Protein AF-A0A524RT09-F1 (afdb_monomer)

pLDDT: mean 72.34, std 16.9, range [42.84, 93.62]

Radius of gyration: 24.76 Å; Cα contacts (8 Å, |Δi|>4): 85; chains: 1; bounding box: 76×32×35 Å

Organism: NCBI:txid2507554

Secondary structure (DSSP, 8-state):
--EEEEEEEPPTTSPPPEEEEEEEE-SS-EEEESSHHHHHHHHHTPPPP-------S-------------------

Mean predicted aligned error: 15.75 Å

Solvent-accessible surface area (backbone atoms only — not comparable to full-atom values): 5124 Å² total; per-residue (Å²): 112,80,47,78,50,79,42,69,46,80,48,92,84,80,56,80,62,50,75,59,32,21,38,32,29,61,87,86,53,75,21,78,24,70,39,66,66,56,9,51,32,58,64,68,68,46,79,78,73,8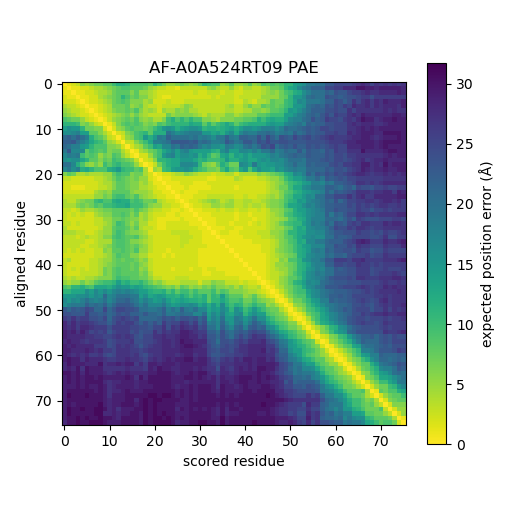2,79,71,78,78,72,80,81,73,77,71,72,80,79,73,82,84,72,81,86,80,90,84,84,82,88,135

Structure (mmCIF, N/CA/C/O backbone):
data_AF-A0A524RT09-F1
#
_entry.id   AF-A0A524RT09-F1
#
loop_
_atom_site.group_PDB
_atom_site.id
_atom_site.type_symbol
_atom_site.label_atom_id
_atom_site.label_alt_id
_atom_site.label_comp_id
_atom_site.label_asym_id
_atom_site.label_entity_id
_atom_site.label_seq_id
_atom_site.pdbx_PDB_ins_code
_atom_site.Cartn_x
_atom_site.Cartn_y
_atom_site.Cartn_z
_atom_site.occupancy
_atom_site.B_iso_or_equiv
_atom_site.auth_seq_id
_atom_site.auth_comp_id
_atom_site.auth_asym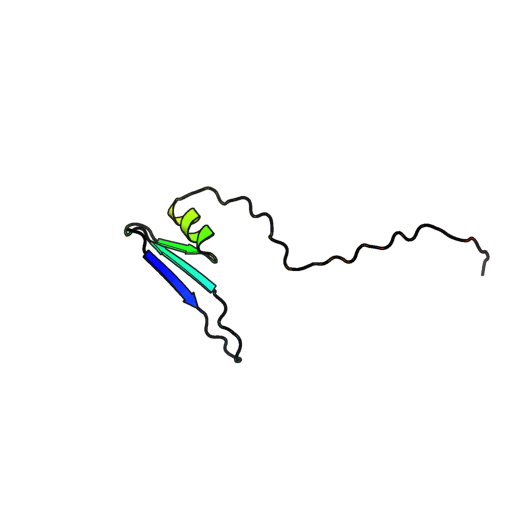_id
_atom_site.auth_atom_id
_atom_site.pdbx_PDB_model_num
ATOM 1 N N . MET A 1 1 ? -8.540 -1.736 11.436 1.00 78.12 1 MET A N 1
ATOM 2 C CA . MET A 1 1 ? -8.317 -2.815 10.450 1.00 78.12 1 MET A CA 1
ATOM 3 C C . MET A 1 1 ? -7.371 -2.257 9.404 1.00 78.12 1 MET A C 1
ATOM 5 O O . MET A 1 1 ? -7.591 -1.120 9.010 1.00 78.12 1 MET A O 1
ATOM 9 N N . LEU A 1 2 ? -6.318 -2.985 9.032 1.00 88.31 2 LEU A N 1
ATOM 10 C CA . LEU A 1 2 ? -5.325 -2.546 8.046 1.00 88.31 2 LEU A CA 1
ATOM 11 C C . LEU A 1 2 ? -5.354 -3.518 6.866 1.00 88.31 2 LEU A C 1
ATOM 13 O O . LEU A 1 2 ? -5.224 -4.722 7.076 1.00 88.31 2 LEU A O 1
ATOM 17 N N . TYR A 1 3 ? -5.530 -2.997 5.658 1.00 90.75 3 TYR A N 1
ATOM 18 C CA . TYR A 1 3 ? -5.501 -3.769 4.418 1.00 90.75 3 TYR A CA 1
ATOM 19 C C . TYR A 1 3 ? -4.228 -3.448 3.646 1.00 90.75 3 TYR A C 1
ATOM 21 O O . TYR A 1 3 ? -3.847 -2.281 3.567 1.00 90.75 3 TYR A O 1
ATOM 29 N N . VAL A 1 4 ? -3.585 -4.481 3.100 1.00 91.75 4 VAL A N 1
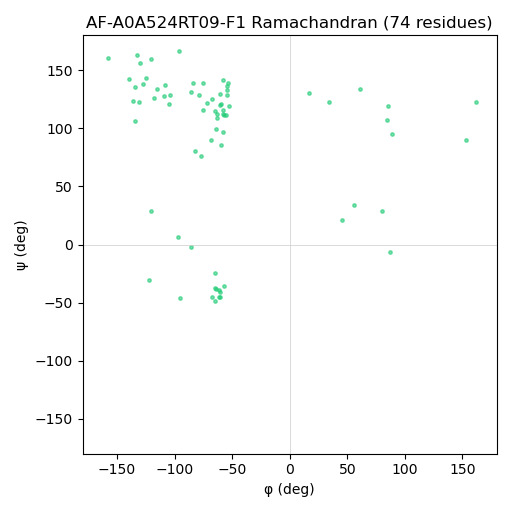ATOM 30 C CA . VAL A 1 4 ? -2.308 -4.377 2.384 1.00 91.75 4 VAL A CA 1
ATOM 31 C C . VAL A 1 4 ? -2.380 -5.224 1.117 1.00 91.75 4 VAL A C 1
ATOM 33 O O . VAL A 1 4 ? -2.627 -6.426 1.205 1.00 91.75 4 VAL A O 1
ATOM 36 N N . GLU A 1 5 ? -2.136 -4.613 -0.042 1.00 90.94 5 GLU A N 1
ATOM 37 C CA . GLU A 1 5 ? -2.071 -5.304 -1.335 1.00 90.94 5 GLU A CA 1
ATOM 38 C C . GLU A 1 5 ? -0.793 -4.904 -2.103 1.00 90.94 5 GLU A C 1
ATOM 40 O O . GLU A 1 5 ? -0.563 -3.712 -2.343 1.00 90.94 5 GLU A O 1
ATOM 45 N N . PRO A 1 6 ? 0.074 -5.867 -2.474 1.00 88.12 6 PRO A N 1
ATOM 46 C CA . PRO A 1 6 ? 1.264 -5.596 -3.278 1.00 88.12 6 PRO A CA 1
ATOM 47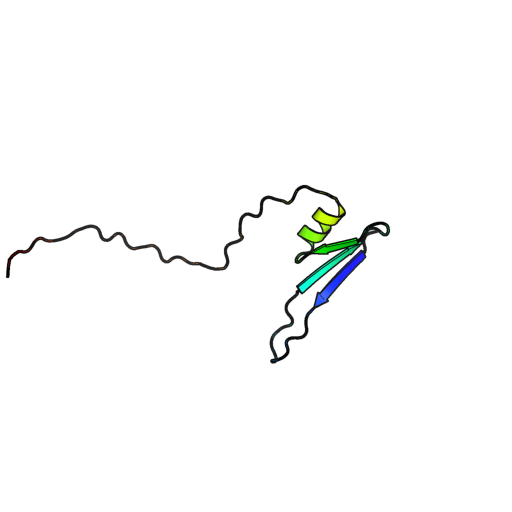 C C . PRO A 1 6 ? 0.953 -5.560 -4.784 1.00 88.12 6 PRO A C 1
ATOM 49 O O . PRO A 1 6 ? 0.244 -6.423 -5.301 1.00 88.12 6 PRO A O 1
ATOM 52 N N . ILE A 1 7 ? 1.552 -4.609 -5.512 1.00 84.38 7 ILE A N 1
ATOM 53 C CA . ILE A 1 7 ? 1.449 -4.508 -6.975 1.00 84.38 7 ILE A CA 1
ATOM 54 C C . ILE A 1 7 ? 2.758 -4.986 -7.617 1.00 84.38 7 ILE A C 1
ATOM 56 O O . ILE A 1 7 ? 3.829 -4.409 -7.404 1.00 84.38 7 ILE A O 1
ATOM 60 N 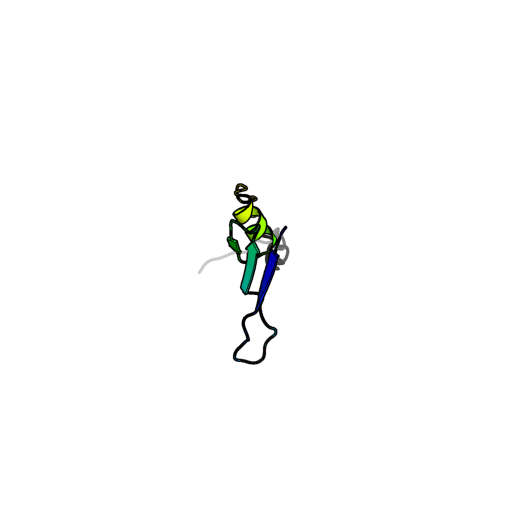N . TYR A 1 8 ? 2.657 -6.015 -8.459 1.00 80.38 8 TYR A N 1
ATOM 61 C CA . TYR A 1 8 ? 3.779 -6.571 -9.218 1.00 80.38 8 TYR A CA 1
ATOM 62 C C . TYR A 1 8 ? 3.639 -6.243 -10.703 1.00 80.38 8 TYR A C 1
ATOM 64 O O . TYR A 1 8 ? 2.603 -6.529 -11.309 1.00 80.38 8 TYR A O 1
ATOM 72 N N . LEU A 1 9 ? 4.684 -5.678 -11.315 1.00 74.69 9 LEU A N 1
ATOM 73 C CA . LEU A 1 9 ? 4.705 -5.484 -12.763 1.00 74.69 9 LEU A CA 1
ATOM 74 C C . LEU A 1 9 ? 5.218 -6.760 -13.437 1.00 74.69 9 LEU A C 1
ATOM 76 O O . LEU A 1 9 ? 6.259 -7.306 -13.068 1.00 74.69 9 LEU A O 1
ATOM 80 N N . LYS A 1 10 ? 4.507 -7.230 -14.463 1.00 68.94 10 LYS A N 1
ATOM 81 C CA . LYS A 1 10 ? 4.989 -8.331 -15.299 1.00 68.94 10 LYS A CA 1
ATOM 82 C C . LYS A 1 10 ? 6.135 -7.826 -16.179 1.00 68.94 10 LYS A C 1
ATOM 84 O O . LYS A 1 10 ? 5.943 -6.907 -16.970 1.00 68.94 10 LYS A O 1
ATOM 89 N N . ALA A 1 11 ? 7.313 -8.435 -16.068 1.00 67.94 11 ALA A N 1
ATOM 90 C CA . ALA A 1 11 ? 8.435 -8.112 -16.943 1.00 67.94 11 ALA A CA 1
ATOM 91 C C . ALA A 1 11 ? 8.137 -8.560 -18.390 1.00 67.94 11 ALA A C 1
ATOM 93 O O . ALA A 1 11 ? 7.848 -9.734 -18.623 1.00 67.94 11 ALA A O 1
ATOM 94 N N . SER A 1 12 ? 8.237 -7.651 -19.371 1.00 64.31 12 SER A N 1
ATOM 95 C CA . SER A 1 12 ? 7.981 -7.965 -20.793 1.00 64.31 12 SER A CA 1
ATOM 96 C C . SER A 1 12 ? 8.969 -8.967 -21.403 1.00 64.31 12 SER A C 1
ATOM 98 O O . SER A 1 12 ? 8.620 -9.638 -22.368 1.00 64.31 12 SER A O 1
ATOM 100 N N . ALA A 1 13 ? 10.186 -9.080 -20.861 1.00 64.88 13 ALA A N 1
ATOM 101 C CA . ALA A 1 13 ? 11.283 -9.854 -21.455 1.00 64.88 13 ALA A CA 1
ATOM 102 C C . ALA A 1 13 ? 11.811 -10.994 -20.555 1.00 64.88 13 ALA A C 1
ATOM 104 O O . ALA A 1 13 ? 12.981 -11.351 -20.637 1.00 64.88 13 ALA A O 1
ATOM 105 N N . GLY A 1 14 ? 10.964 -11.573 -19.692 1.00 59.44 14 GLY A N 1
ATOM 106 C CA . GLY A 1 14 ? 11.304 -12.812 -18.971 1.00 59.44 14 GLY A CA 1
ATOM 107 C C . GLY A 1 14 ? 12.196 -12.662 -17.728 1.00 59.44 14 GLY A C 1
ATOM 108 O O . GLY A 1 14 ? 12.924 -13.591 -17.396 1.00 59.44 14 GLY A O 1
ATOM 109 N N . GLY A 1 15 ? 12.139 -11.521 -17.032 1.00 66.44 15 GLY A N 1
ATOM 110 C CA . GLY A 1 15 ? 12.785 -11.312 -15.724 1.00 66.44 15 GLY A CA 1
ATOM 111 C C . GLY A 1 15 ? 11.841 -11.526 -14.530 1.00 66.44 15 GLY A C 1
ATOM 112 O O . GLY A 1 15 ? 10.621 -11.572 -14.699 1.00 66.44 15 GLY A O 1
ATOM 113 N N . LEU A 1 16 ? 12.404 -11.637 -13.317 1.00 62.50 16 LEU A N 1
ATOM 114 C CA . LEU A 1 16 ? 11.636 -11.661 -12.062 1.00 62.50 16 LEU A CA 1
ATOM 115 C C . LEU A 1 16 ? 10.721 -10.419 -11.980 1.00 62.50 16 LEU A C 1
ATOM 117 O O . LEU A 1 16 ? 11.181 -9.323 -12.307 1.00 62.50 16 LEU A O 1
ATOM 121 N N . PRO A 1 17 ? 9.446 -10.559 -11.563 1.00 60.38 17 PRO A N 1
ATOM 122 C CA . PRO A 1 17 ? 8.565 -9.412 -11.388 1.00 60.38 17 PRO A CA 1
ATOM 123 C C . PRO A 1 17 ? 9.168 -8.456 -10.358 1.00 60.38 17 PRO A C 1
ATOM 125 O O . PRO A 1 17 ? 9.409 -8.840 -9.214 1.00 60.38 17 PRO A O 1
ATOM 128 N N . THR A 1 18 ? 9.416 -7.211 -10.756 1.00 64.00 18 THR A N 1
ATOM 129 C CA . THR A 1 18 ? 9.823 -6.158 -9.827 1.00 64.00 18 THR A CA 1
ATOM 130 C C . THR A 1 18 ? 8.591 -5.648 -9.084 1.00 64.00 18 THR A C 1
ATOM 132 O O . THR A 1 18 ? 7.560 -5.327 -9.688 1.00 64.00 18 THR A O 1
ATOM 135 N N . LEU A 1 19 ? 8.682 -5.612 -7.751 1.00 64.75 19 LEU A N 1
ATOM 136 C CA . LEU A 1 19 ? 7.707 -4.922 -6.914 1.00 64.75 19 LEU A CA 1
ATOM 137 C C . LEU A 1 19 ? 7.741 -3.448 -7.313 1.00 64.75 19 LEU A C 1
ATOM 139 O O . LEU A 1 19 ? 8.795 -2.820 -7.243 1.00 64.75 19 LEU A O 1
ATOM 143 N N . ILE A 1 20 ? 6.610 -2.922 -7.773 1.00 71.94 20 ILE A N 1
AT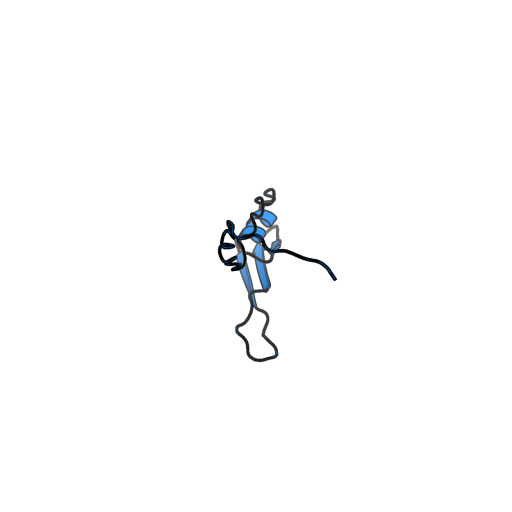OM 144 C CA . ILE A 1 20 ? 6.542 -1.523 -8.192 1.00 71.94 20 ILE A CA 1
ATOM 145 C C . ILE A 1 20 ? 6.023 -0.643 -7.065 1.00 71.94 20 ILE A C 1
ATOM 147 O O . ILE A 1 20 ? 6.630 0.400 -6.843 1.00 71.94 20 ILE A O 1
ATOM 151 N N . ARG A 1 21 ? 4.944 -1.040 -6.364 1.00 84.69 21 ARG A N 1
ATOM 152 C CA . ARG A 1 21 ? 4.340 -0.287 -5.243 1.00 84.69 21 ARG A CA 1
ATOM 153 C C . ARG A 1 21 ? 3.509 -1.172 -4.307 1.00 84.69 21 ARG A C 1
ATOM 155 O O . ARG A 1 21 ? 3.048 -2.243 -4.705 1.00 84.69 21 ARG A O 1
ATOM 162 N N . VAL A 1 22 ? 3.270 -0.690 -3.090 1.00 89.62 22 VAL A N 1
ATOM 163 C CA . VAL A 1 22 ? 2.386 -1.277 -2.073 1.00 89.62 22 VAL A CA 1
ATOM 164 C C . VAL A 1 22 ? 1.224 -0.325 -1.799 1.00 89.62 22 VAL A C 1
ATOM 166 O O . VAL A 1 22 ? 1.430 0.876 -1.618 1.00 89.62 22 VAL A O 1
ATOM 169 N N . VAL A 1 23 ? 0.005 -0.864 -1.753 1.00 91.56 23 VAL A N 1
ATOM 170 C CA . VAL A 1 23 ? -1.202 -0.121 -1.371 1.00 91.56 23 VAL A CA 1
ATOM 171 C C . VAL A 1 23 ? -1.598 -0.507 0.048 1.00 91.56 23 VAL A C 1
ATOM 173 O O . VAL A 1 23 ? -1.729 -1.692 0.359 1.00 91.56 23 VAL A O 1
ATOM 176 N N . VAL A 1 24 ? -1.812 0.492 0.906 1.00 93.25 24 VAL A N 1
ATOM 177 C CA . VAL A 1 24 ? -2.232 0.299 2.300 1.00 93.25 24 VAL A CA 1
ATOM 178 C C . VAL A 1 24 ? -3.473 1.137 2.600 1.00 93.25 24 VAL A C 1
ATOM 180 O O . VAL A 1 24 ? -3.557 2.297 2.195 1.00 93.25 24 VAL A O 1
ATOM 183 N N . SER A 1 25 ? -4.441 0.572 3.327 1.00 93.50 25 SER A N 1
ATOM 184 C CA . SER A 1 25 ? -5.659 1.281 3.740 1.00 93.50 25 SER A CA 1
ATOM 185 C C . SER A 1 25 ? -6.101 0.963 5.168 1.00 93.50 25 SER A C 1
ATOM 187 O O . SER A 1 25 ? -6.058 -0.189 5.600 1.00 93.50 25 SER A O 1
ATOM 189 N N . ASP A 1 26 ? -6.599 1.979 5.882 1.00 92.69 26 ASP A N 1
ATOM 190 C CA . ASP A 1 26 ? -7.253 1.855 7.197 1.00 92.69 26 ASP A CA 1
ATOM 191 C C . ASP A 1 26 ? -8.798 1.821 7.116 1.00 92.69 26 ASP A C 1
ATOM 193 O O . ASP A 1 26 ? -9.485 1.855 8.140 1.00 92.69 26 ASP A O 1
ATOM 197 N N . GLY A 1 27 ? -9.355 1.776 5.899 1.00 88.62 27 GLY A N 1
ATOM 198 C CA . GLY A 1 27 ? -10.796 1.842 5.628 1.00 88.62 27 GLY A CA 1
ATOM 199 C C . GLY A 1 27 ? -11.365 3.260 5.486 1.00 88.62 27 GLY A C 1
ATOM 200 O O . GLY A 1 27 ? -12.528 3.408 5.120 1.00 88.62 27 GLY A O 1
ATOM 201 N N . ARG A 1 28 ? -10.573 4.309 5.740 1.00 91.19 28 ARG A N 1
ATOM 202 C CA . ARG A 1 28 ? -10.943 5.720 5.507 1.00 91.19 28 ARG A CA 1
ATOM 203 C C . ARG A 1 28 ? -9.980 6.427 4.563 1.00 91.19 28 ARG A C 1
ATOM 205 O O . ARG A 1 28 ? -10.374 7.365 3.876 1.00 91.19 28 ARG A O 1
ATOM 212 N N . ARG A 1 29 ? -8.718 6.011 4.570 1.00 90.56 29 ARG A N 1
ATOM 213 C CA . ARG A 1 29 ? -7.618 6.557 3.781 1.00 90.56 29 ARG A CA 1
ATOM 214 C C . ARG A 1 29 ? -6.884 5.430 3.066 1.00 90.56 29 ARG A C 1
ATOM 216 O O . ARG A 1 29 ? -6.946 4.268 3.474 1.00 90.56 29 ARG A O 1
ATOM 223 N N . ILE A 1 30 ? -6.220 5.792 1.977 1.00 92.94 30 ILE A N 1
ATOM 224 C CA . ILE A 1 30 ? -5.424 4.893 1.143 1.00 92.94 30 ILE A CA 1
ATOM 225 C C . ILE A 1 30 ? -4.099 5.600 0.855 1.00 92.94 30 ILE A C 1
ATOM 227 O O . ILE A 1 30 ? -4.108 6.789 0.534 1.00 92.94 30 ILE A O 1
ATOM 231 N N . ALA A 1 31 ? -2.990 4.877 0.972 1.00 93.62 31 ALA A N 1
ATOM 232 C CA . ALA A 1 31 ? -1.654 5.327 0.592 1.00 93.62 31 ALA A CA 1
ATOM 233 C C . ALA A 1 31 ? -1.035 4.335 -0.402 1.00 93.62 31 ALA A C 1
ATOM 235 O O . ALA A 1 31 ? -1.260 3.127 -0.291 1.00 93.62 31 ALA A O 1
ATOM 236 N N . MET A 1 32 ? -0.281 4.848 -1.377 1.00 92.19 32 MET A N 1
ATOM 237 C CA . MET A 1 32 ? 0.375 4.046 -2.412 1.00 92.19 32 MET A CA 1
ATOM 238 C C . MET A 1 32 ? 1.817 4.509 -2.589 1.00 92.19 32 MET A C 1
ATOM 240 O O . MET A 1 32 ? 2.054 5.543 -3.205 1.00 92.19 32 MET A O 1
ATOM 244 N N . GLU A 1 33 ? 2.762 3.714 -2.097 1.00 92.19 33 GLU A N 1
ATOM 245 C CA . GLU A 1 33 ? 4.188 4.057 -2.082 1.00 92.19 33 GLU A CA 1
ATOM 246 C C . GLU A 1 33 ? 5.055 2.891 -2.589 1.00 92.19 33 GLU A C 1
ATOM 248 O O . GLU A 1 33 ? 4.564 1.761 -2.685 1.00 92.19 33 GLU A O 1
ATOM 253 N N . PRO A 1 34 ? 6.326 3.132 -2.967 1.00 88.25 34 PRO A N 1
ATOM 254 C CA . PRO A 1 34 ? 7.241 2.086 -3.435 1.00 88.25 34 PRO A CA 1
ATOM 255 C C . PRO A 1 34 ? 7.449 0.950 -2.427 1.00 88.25 34 PRO A C 1
ATOM 257 O O . PRO A 1 34 ? 7.554 -0.213 -2.823 1.00 88.25 34 PRO A O 1
ATOM 260 N N . SER A 1 35 ? 7.465 1.270 -1.133 1.00 88.25 35 SER A N 1
ATOM 261 C CA . SER A 1 35 ? 7.641 0.306 -0.049 1.00 88.25 35 SER A CA 1
ATOM 262 C C . SER A 1 35 ? 6.465 0.287 0.929 1.00 88.25 35 SER A C 1
ATOM 264 O O . SER A 1 35 ? 5.688 1.236 1.047 1.00 88.25 35 SER A O 1
ATOM 266 N N . LEU A 1 36 ? 6.343 -0.818 1.671 1.00 88.50 36 LEU A N 1
ATOM 267 C CA . LEU A 1 36 ? 5.354 -0.936 2.743 1.00 88.50 36 LEU A CA 1
ATOM 268 C C . LEU A 1 36 ? 5.584 0.111 3.844 1.00 88.50 36 LEU A C 1
ATOM 270 O O . LEU A 1 36 ? 4.621 0.652 4.377 1.00 88.50 36 LEU A O 1
ATOM 274 N N . GLU A 1 37 ? 6.844 0.383 4.184 1.00 90.19 37 GLU A N 1
ATOM 275 C CA . GLU A 1 37 ? 7.209 1.326 5.242 1.00 90.19 37 GLU A CA 1
ATOM 276 C C . GLU A 1 37 ? 6.784 2.753 4.880 1.00 90.19 37 GLU A C 1
ATOM 278 O O . GLU A 1 37 ? 6.045 3.382 5.637 1.00 90.19 37 GLU A O 1
ATOM 283 N N . GLU A 1 38 ? 7.113 3.205 3.668 1.00 89.75 38 GLU A N 1
ATOM 284 C CA . GLU A 1 38 ? 6.668 4.504 3.152 1.00 89.75 38 GLU A CA 1
ATOM 285 C C . GLU A 1 38 ? 5.139 4.589 3.079 1.00 89.75 38 GLU A C 1
ATOM 287 O O . GLU A 1 38 ? 4.557 5.605 3.457 1.00 89.75 38 GLU A O 1
ATOM 292 N N . ALA A 1 39 ? 4.458 3.520 2.648 1.00 90.88 39 ALA A N 1
ATOM 293 C CA . ALA A 1 39 ? 2.998 3.511 2.559 1.00 90.88 39 ALA A CA 1
ATOM 294 C C . ALA A 1 39 ? 2.338 3.629 3.941 1.00 90.88 39 ALA A C 1
ATOM 296 O O . ALA A 1 39 ? 1.322 4.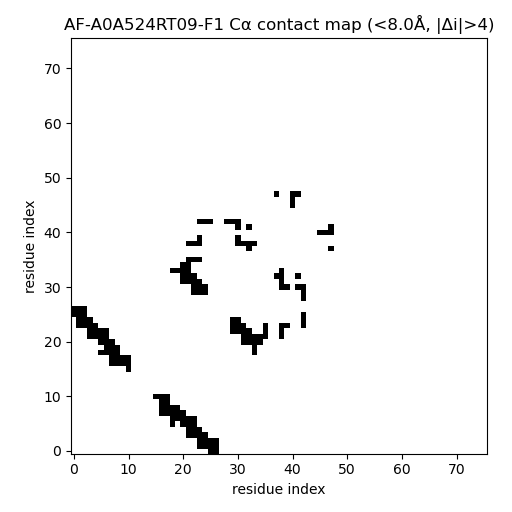311 4.088 1.00 90.88 39 ALA A O 1
ATOM 297 N N . ILE A 1 40 ? 2.917 3.002 4.969 1.00 91.75 40 ILE A N 1
ATOM 298 C CA . ILE A 1 40 ? 2.459 3.131 6.358 1.00 91.75 40 ILE A CA 1
ATOM 299 C C . ILE A 1 40 ? 2.714 4.548 6.874 1.00 91.75 40 ILE A C 1
ATOM 301 O O . ILE A 1 40 ? 1.822 5.140 7.482 1.00 91.75 40 ILE A O 1
ATOM 305 N N . ASP A 1 41 ? 3.894 5.109 6.624 1.00 92.88 41 ASP A N 1
ATOM 306 C CA . ASP A 1 41 ? 4.236 6.470 7.042 1.00 92.88 41 ASP A CA 1
ATOM 307 C C . ASP A 1 41 ? 3.319 7.509 6.400 1.00 92.88 41 ASP A C 1
ATOM 309 O O . ASP A 1 41 ? 2.767 8.363 7.099 1.00 92.88 41 ASP A O 1
ATOM 313 N N . SER A 1 42 ? 3.073 7.368 5.099 1.00 92.00 42 SER A N 1
ATOM 314 C CA . SER A 1 42 ? 2.146 8.187 4.319 1.00 92.00 42 SER A CA 1
ATOM 315 C C . SER A 1 42 ? 0.711 8.066 4.853 1.00 92.00 42 SER A C 1
ATOM 317 O O . SER A 1 42 ? 0.048 9.076 5.111 1.00 92.00 42 SER A O 1
ATOM 319 N N . LEU A 1 43 ? 0.242 6.847 5.157 1.00 92.44 43 LEU A N 1
ATOM 320 C CA . LEU A 1 43 ? -1.091 6.622 5.732 1.00 92.44 43 LEU A CA 1
ATOM 321 C C . LEU A 1 43 ? -1.247 7.248 7.127 1.00 92.44 43 LEU A C 1
ATOM 323 O O . LEU A 1 43 ? -2.316 7.777 7.453 1.00 92.44 43 LEU A O 1
ATOM 327 N N . LEU A 1 44 ? -0.195 7.193 7.946 1.00 92.25 44 LEU A N 1
ATOM 328 C CA . LEU A 1 44 ? -0.156 7.741 9.304 1.00 92.25 44 LEU A CA 1
ATOM 329 C C . LEU A 1 44 ? 0.218 9.231 9.352 1.00 92.25 44 LEU A C 1
ATOM 331 O O . LEU A 1 44 ? 0.193 9.806 10.439 1.00 92.25 44 LEU A O 1
ATOM 335 N N . GLN A 1 45 ? 0.514 9.858 8.206 1.00 88.94 45 GLN A N 1
ATOM 336 C CA . GLN A 1 45 ? 0.984 11.247 8.096 1.00 88.94 45 GLN A CA 1
ATOM 337 C C . GLN A 1 45 ? 2.244 11.512 8.933 1.00 88.94 45 GLN A C 1
ATOM 339 O O . GLN A 1 45 ? 2.427 12.594 9.498 1.00 88.94 45 GLN A O 1
ATOM 344 N N . ARG A 1 46 ? 3.116 10.507 9.040 1.00 85.19 46 ARG A N 1
ATOM 345 C CA . ARG A 1 46 ? 4.395 10.645 9.729 1.00 85.19 46 ARG A CA 1
ATOM 346 C C . ARG A 1 46 ? 5.348 11.438 8.830 1.00 85.19 46 ARG A C 1
ATOM 348 O O . ARG A 1 46 ? 5.347 11.218 7.618 1.00 85.19 46 ARG A O 1
ATOM 355 N N . PRO A 1 47 ? 6.153 12.366 9.381 1.00 75.00 47 PRO A N 1
ATOM 356 C CA . PRO A 1 47 ? 7.225 12.972 8.604 1.00 75.00 47 PRO A CA 1
ATOM 357 C C . PRO A 1 47 ? 8.109 11.864 8.015 1.00 75.00 47 PRO A C 1
ATOM 359 O O . PRO A 1 47 ? 8.376 10.889 8.724 1.00 75.00 47 PRO A O 1
ATOM 362 N N . PRO A 1 48 ? 8.541 11.994 6.748 1.00 66.31 48 PRO A N 1
ATOM 363 C CA . PRO A 1 48 ? 9.359 10.976 6.109 1.00 66.31 48 PRO A CA 1
ATOM 364 C C . PRO A 1 48 ? 10.587 10.715 6.976 1.00 66.31 48 PRO A C 1
ATOM 366 O O . PRO A 1 48 ? 11.277 11.658 7.384 1.00 66.31 48 PRO A O 1
ATOM 369 N N . ALA A 1 49 ? 10.844 9.442 7.281 1.00 66.31 49 ALA A N 1
ATOM 370 C CA . ALA A 1 49 ? 12.110 9.057 7.878 1.00 66.31 49 ALA A CA 1
ATOM 371 C C . ALA A 1 49 ? 13.226 9.588 6.970 1.00 66.31 49 ALA A C 1
ATOM 373 O O . ALA A 1 49 ? 13.139 9.474 5.747 1.00 66.31 49 ALA A O 1
ATOM 374 N N . ALA A 1 50 ? 14.239 10.235 7.551 1.00 66.69 50 ALA A N 1
ATOM 375 C CA . ALA A 1 50 ? 15.370 10.721 6.776 1.00 66.69 50 ALA A CA 1
ATOM 376 C C . ALA A 1 50 ? 15.958 9.534 6.007 1.00 66.69 50 ALA A C 1
ATOM 378 O O . ALA A 1 50 ? 16.481 8.598 6.611 1.00 66.69 50 ALA A O 1
ATOM 379 N N . LEU A 1 51 ? 15.813 9.562 4.683 1.00 55.09 51 LEU A N 1
ATOM 380 C CA . LEU A 1 51 ? 16.303 8.519 3.802 1.00 55.09 51 LEU A CA 1
ATOM 381 C C . LEU A 1 51 ? 17.833 8.593 3.848 1.00 55.09 51 LEU A C 1
ATOM 383 O O . LEU A 1 51 ? 18.448 9.335 3.085 1.00 55.09 51 LEU A O 1
ATOM 387 N N . THR A 1 52 ? 18.482 7.878 4.767 1.00 55.09 52 THR A N 1
ATOM 388 C CA . THR A 1 52 ? 19.870 7.482 4.530 1.00 55.09 52 THR A CA 1
ATOM 389 C C . THR A 1 52 ? 19.811 6.548 3.336 1.00 55.09 52 THR A C 1
ATOM 391 O O . THR A 1 52 ? 19.177 5.498 3.462 1.00 55.09 52 THR A O 1
ATOM 394 N N . PRO A 1 53 ? 20.395 6.905 2.180 1.00 55.16 53 PRO A N 1
ATOM 395 C CA . PRO A 1 53 ? 20.439 5.988 1.059 1.00 55.16 53 PRO A CA 1
ATOM 396 C C . PRO A 1 53 ? 21.133 4.719 1.552 1.00 55.16 53 PRO A C 1
ATOM 398 O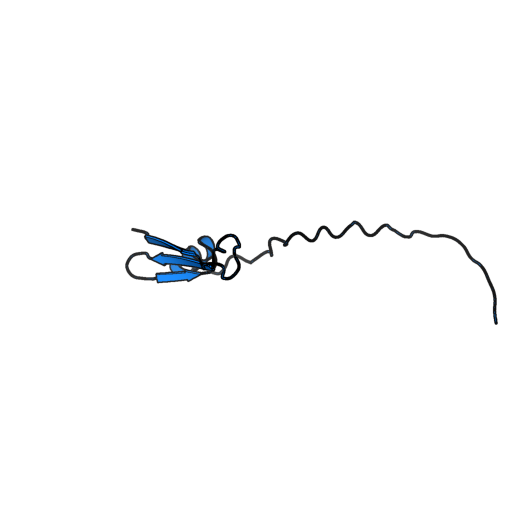 O . PRO A 1 53 ? 22.317 4.736 1.893 1.00 55.16 53 PRO A O 1
ATOM 401 N N . ALA A 1 54 ? 20.370 3.632 1.656 1.00 58.28 54 ALA A N 1
ATOM 402 C CA . ALA A 1 54 ? 20.931 2.304 1.778 1.00 58.28 54 ALA A CA 1
ATOM 403 C C . ALA A 1 54 ? 21.676 2.083 0.464 1.00 58.28 54 ALA A C 1
ATOM 405 O O . ALA A 1 54 ? 21.056 1.901 -0.579 1.00 58.28 54 ALA A O 1
ATOM 406 N N . GLY A 1 55 ? 22.995 2.275 0.509 1.00 49.53 55 GLY A N 1
ATOM 407 C CA . GLY A 1 55 ? 23.838 2.277 -0.671 1.00 49.53 55 GLY A CA 1
ATOM 408 C C . GLY A 1 55 ? 23.612 1.015 -1.488 1.00 49.53 55 GLY A C 1
ATOM 409 O O . GLY A 1 55 ? 23.877 -0.091 -1.016 1.00 49.53 55 GLY A O 1
ATOM 410 N N . ASP A 1 56 ? 23.167 1.195 -2.727 1.00 51.47 56 ASP A N 1
ATOM 411 C CA . ASP A 1 56 ? 23.354 0.207 -3.775 1.00 51.47 56 ASP A CA 1
ATOM 412 C C . ASP A 1 56 ? 24.855 -0.032 -3.914 1.00 51.47 56 ASP A C 1
ATOM 414 O O . ASP A 1 56 ? 25.551 0.759 -4.541 1.00 51.47 56 ASP A O 1
ATOM 418 N N . GLY A 1 57 ? 25.362 -1.080 -3.262 1.00 52.59 57 GLY A N 1
ATOM 419 C CA . GLY A 1 57 ? 26.467 -1.923 -3.723 1.00 52.59 57 GLY A CA 1
ATOM 420 C C . GLY A 1 57 ? 27.729 -1.271 -4.299 1.00 52.59 57 GLY A C 1
ATOM 421 O O . GLY A 1 57 ? 28.470 -1.955 -4.999 1.00 52.59 57 GLY A O 1
ATOM 422 N N . ALA A 1 58 ? 28.030 -0.004 -4.028 1.00 47.97 58 ALA A N 1
ATOM 423 C CA . ALA A 1 58 ? 29.290 0.609 -4.405 1.00 47.97 58 ALA A CA 1
ATOM 424 C C . ALA A 1 58 ? 30.328 0.223 -3.352 1.00 47.97 58 ALA A C 1
ATOM 426 O O . ALA A 1 58 ? 30.657 0.985 -2.442 1.00 47.97 58 ALA A O 1
ATOM 427 N N . VAL A 1 59 ? 30.859 -0.993 -3.483 1.00 52.94 59 VAL A N 1
ATOM 428 C CA . VAL A 1 59 ? 32.209 -1.290 -3.011 1.00 52.94 59 VAL A CA 1
ATOM 429 C C . VAL A 1 59 ? 33.156 -0.365 -3.768 1.00 52.94 59 VAL A C 1
ATOM 431 O O . VAL A 1 59 ? 33.683 -0.709 -4.819 1.00 52.94 59 VAL A O 1
ATOM 434 N N . THR A 1 60 ? 33.348 0.855 -3.273 1.00 50.72 60 THR A N 1
ATOM 435 C CA . THR A 1 60 ? 34.490 1.663 -3.690 1.00 50.72 60 THR A CA 1
ATOM 436 C C . THR A 1 60 ? 35.717 0.880 -3.230 1.00 50.72 60 THR A C 1
ATOM 438 O O . THR A 1 60 ? 35.883 0.711 -2.017 1.00 50.72 60 THR A O 1
ATOM 441 N N . PRO A 1 61 ? 36.551 0.327 -4.132 1.00 62.12 61 PRO A N 1
ATOM 442 C CA . PRO A 1 61 ? 37.781 -0.306 -3.690 1.00 62.12 61 PRO A CA 1
ATOM 443 C C . PRO A 1 61 ? 38.601 0.742 -2.924 1.00 62.12 61 PRO A C 1
ATOM 445 O O . PRO A 1 61 ? 38.590 1.918 -3.310 1.00 62.12 61 PRO A O 1
ATOM 448 N N . PRO A 1 62 ? 39.286 0.361 -1.831 1.00 60.69 62 PRO A N 1
ATOM 449 C CA . PRO A 1 62 ? 40.126 1.293 -1.101 1.00 60.69 62 PRO A CA 1
ATOM 450 C C . PRO A 1 62 ? 41.168 1.839 -2.074 1.00 60.69 62 PRO A C 1
ATOM 452 O O . PRO A 1 62 ? 41.975 1.087 -2.625 1.00 60.69 62 PRO A O 1
ATOM 455 N N . GLN A 1 63 ? 41.110 3.147 -2.328 1.00 60.06 63 GLN A N 1
ATOM 456 C CA . GLN A 1 63 ? 42.124 3.834 -3.111 1.00 60.06 63 GLN A CA 1
ATOM 457 C C . GLN A 1 63 ? 43.452 3.601 -2.397 1.00 60.06 63 GLN A C 1
ATOM 459 O O . GLN A 1 63 ? 43.635 4.028 -1.257 1.00 60.06 63 GLN A O 1
ATOM 464 N N . SER A 1 64 ? 44.342 2.841 -3.035 1.00 58.72 64 SER A N 1
ATOM 465 C CA . SER A 1 64 ? 45.664 2.584 -2.485 1.00 58.72 64 SER A CA 1
ATOM 466 C C . SER A 1 64 ? 46.383 3.925 -2.324 1.00 58.72 64 SER A C 1
ATOM 468 O O . SER A 1 64 ? 46.426 4.695 -3.290 1.00 58.72 64 SER A O 1
ATOM 470 N N . PRO A 1 65 ? 46.949 4.227 -1.145 1.00 59.38 65 PRO A N 1
ATOM 471 C CA . PRO A 1 65 ? 47.773 5.410 -0.983 1.00 59.38 65 PRO A CA 1
ATOM 472 C C . PRO A 1 65 ? 48.997 5.246 -1.886 1.00 59.38 65 PRO A C 1
ATOM 474 O O . PRO A 1 65 ? 49.856 4.402 -1.638 1.00 59.38 65 PRO A O 1
ATOM 477 N N . ARG A 1 66 ? 49.071 6.020 -2.974 1.00 57.78 66 ARG A N 1
ATOM 478 C CA . ARG A 1 66 ? 50.342 6.225 -3.675 1.00 57.78 66 ARG A CA 1
ATOM 479 C C . ARG A 1 66 ? 51.156 7.216 -2.854 1.00 57.78 66 ARG A C 1
ATOM 481 O O . ARG A 1 66 ? 51.241 8.391 -3.191 1.00 57.78 66 ARG A O 1
ATOM 488 N N . ASP A 1 67 ? 51.711 6.712 -1.759 1.00 49.81 67 ASP A N 1
ATOM 489 C CA . ASP A 1 67 ? 52.837 7.342 -1.093 1.00 49.81 67 ASP A CA 1
ATOM 490 C C . ASP A 1 67 ? 54.093 7.069 -1.917 1.00 49.81 67 ASP A C 1
ATOM 492 O O . ASP A 1 67 ? 54.494 5.918 -2.058 1.00 49.81 67 ASP A O 1
ATOM 496 N N . GLY A 1 68 ? 54.665 8.156 -2.445 1.00 50.22 68 GLY A N 1
ATOM 497 C CA . GLY A 1 68 ? 56.081 8.345 -2.759 1.00 50.22 68 GLY A CA 1
ATOM 498 C C . GLY A 1 68 ? 56.729 7.410 -3.784 1.00 50.22 68 GLY A C 1
ATOM 499 O O . GLY A 1 68 ? 56.648 6.195 -3.692 1.00 50.22 68 GLY A O 1
ATOM 500 N N . SER A 1 69 ? 57.496 7.985 -4.714 1.00 51.84 69 SER A N 1
ATOM 501 C CA . SER A 1 69 ? 58.946 7.731 -4.806 1.00 51.84 69 SER A CA 1
ATOM 502 C C . SER A 1 69 ? 59.502 8.122 -6.189 1.00 51.84 69 SER A C 1
ATOM 504 O O . SER A 1 69 ? 59.095 7.570 -7.206 1.00 51.84 69 SER A O 1
ATOM 506 N N . LEU A 1 70 ? 60.497 9.023 -6.149 1.00 50.81 70 LEU A N 1
ATOM 507 C CA . LEU A 1 70 ? 61.624 9.217 -7.085 1.00 50.81 70 LEU A CA 1
ATOM 508 C C . LEU A 1 70 ? 61.446 10.142 -8.305 1.00 50.81 70 LEU A C 1
ATOM 510 O O . LEU A 1 70 ? 61.028 9.752 -9.386 1.00 50.81 70 LEU A O 1
ATOM 514 N N . ALA A 1 71 ? 61.873 11.390 -8.086 1.00 52.66 71 ALA A N 1
ATOM 515 C CA . ALA A 1 71 ? 62.940 12.082 -8.819 1.00 52.66 71 ALA A CA 1
ATOM 516 C C . ALA A 1 71 ? 63.405 11.514 -10.182 1.00 52.66 71 ALA A C 1
ATOM 518 O O . ALA A 1 71 ? 63.852 10.374 -10.275 1.00 52.66 71 ALA A O 1
ATOM 519 N N . GLY A 1 72 ? 63.472 12.404 -11.179 1.00 42.84 72 GLY A N 1
ATOM 520 C CA . GLY A 1 72 ? 64.266 12.256 -12.406 1.00 42.84 72 GLY A CA 1
ATOM 521 C C . GLY A 1 72 ? 63.635 13.051 -13.555 1.00 42.84 72 GLY A C 1
ATOM 522 O O . GLY A 1 72 ? 62.620 12.635 -14.089 1.00 42.84 72 GLY A O 1
ATOM 523 N N . SER A 1 73 ? 64.004 14.317 -13.748 1.00 55.00 73 SER A N 1
ATOM 524 C CA . SER A 1 73 ? 65.055 14.794 -14.667 1.00 55.00 73 SER A CA 1
ATOM 525 C C . SER A 1 73 ? 64.572 14.999 -16.114 1.00 55.00 73 SER A C 1
ATOM 527 O O . SER A 1 73 ? 64.181 14.060 -16.792 1.00 55.00 73 SER A O 1
ATOM 529 N N . GLU A 1 74 ? 64.705 16.259 -16.540 1.00 44.84 74 GLU A N 1
ATOM 530 C CA . GLU A 1 74 ? 65.194 16.695 -17.859 1.00 44.84 74 GLU A CA 1
ATOM 531 C C . GLU A 1 74 ? 64.241 16.783 -19.069 1.00 44.84 74 GLU A C 1
ATOM 533 O O . GLU A 1 74 ? 63.823 15.807 -19.676 1.00 44.84 74 GLU A O 1
ATOM 538 N N . ALA A 1 75 ? 63.957 18.051 -19.4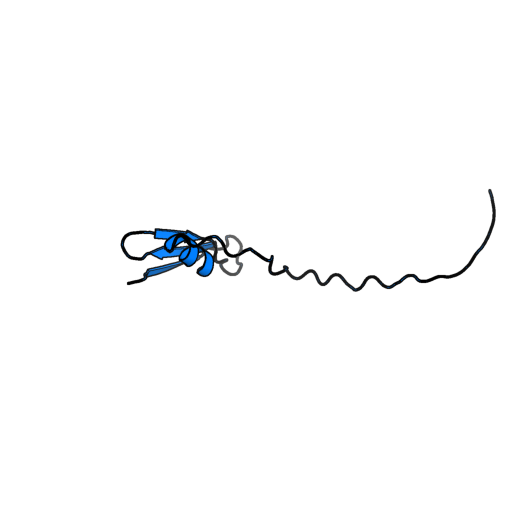02 1.00 46.69 75 ALA A N 1
ATOM 539 C CA . ALA A 1 75 ? 64.142 18.714 -20.697 1.00 46.69 75 ALA A CA 1
ATOM 540 C C . ALA A 1 75 ? 63.952 17.911 -21.997 1.00 46.69 75 ALA A C 1
ATOM 542 O O . ALA A 1 75 ? 64.759 17.048 -22.329 1.00 46.69 75 ALA A O 1
ATOM 543 N N . GLN A 1 76 ? 63.030 18.398 -22.835 1.00 50.38 76 GLN A N 1
ATOM 544 C CA . GLN A 1 76 ? 63.348 18.722 -24.228 1.00 50.38 76 GLN A CA 1
ATOM 545 C C . GLN A 1 76 ? 62.458 19.856 -24.733 1.00 50.38 76 GLN A C 1
ATOM 547 O O . GLN A 1 76 ? 61.234 19.799 -24.480 1.00 50.38 76 GLN A O 1
#

Sequence (76 aa):
MLYVEPIYLKASAGGLPTLIRVVVSDGRRIAMEPSLEEAIDSLLQRPPAALTPAGDGAVTPPQSPRDGSLAGSEAQ

Nearest PDB structures (foldseek):
  5omv-assembly1_A  TM=7.204E-01  e=1.011E+00  Thermococcus sp. 9oN-7
  8s37-assembly1_L  TM=6.057E-01  e=3.945E+00  Klebsiella pneumoniae
  4ahc-assembly2_B  TM=4.824E-01  e=2.349E+00  Pyrococcus furiosus
  8rc2-assembly1_L  TM=5.780E-01  e=7.070E+00  Klebsiella pneumoniae
  5v5f-assembly1_B  TM=5.341E-01  e=3.697E+00  Arabidopsis thaliana

Foldseek 3Di:
DKDKDWDWDDDPPDDDTDGQWMWMDPPPDIAIGSDPVVRVCVRVVNDDDPCPPPDDPPPPPPPPPPPDDDDDDDDD